Protein AF-A0AAQ3N2X2-F1 (afdb_monomer_lite)

pLDDT: mean 76.68, std 17.58, range [38.28, 98.5]

InterPro domains:
  IPR012878 Non-reducing end beta-L-arabinofuranosidase-like, GH127 catalytic domain [PF07944] (108-169)

Radius of gyration: 26.26 Å; chains: 1; bounding box: 62×70×50 Å

Sequence (169 aa):
MEGFLFLFAVLTLCGGYTTVSKECTNIPTQSHSFRYELLTSKNVTWREEVMSHYHLTPTDETAWADLLPRKFLTEQNQHDWGMMYKKIKNMGVSKSPEGFLKEVALEDVKLDKDSIHGRAQQTNLEYLLMLDVDRLIWSFRKTAGLSTPGTPYGGWEGPEVELRGHFVG

Organism: Vigna mungo (NCBI:txid3915)

Foldseek 3Di:
DVVVVVVVVCCVVVVPPPPPPPDPPPPVPPAQLSVLCLVPDPPPVVNVVVVVVCPDPDDVLRVQLVVPPPVQPDPVSSVVSSVVVVVVVCVVVPDDPPDPDDDDDPVVDDDDCPDPVVVVVVVVVVVVVPDDPLQLCQQVCVVVVHDRPDHHDDDCCHNSGPNRNVVPD

Structure (mmCIF, N/CA/C/O backbone):
data_AF-A0AAQ3N2X2-F1
#
_entry.id   AF-A0AAQ3N2X2-F1
#
loop_
_atom_site.group_PDB
_atom_site.id
_atom_site.type_symbol
_atom_site.label_atom_id
_atom_site.label_alt_id
_atom_site.label_comp_id
_atom_site.label_asym_id
_atom_site.label_entity_id
_atom_site.label_seq_id
_atom_site.pdbx_PDB_ins_code
_atom_site.Cartn_x
_atom_site.Cartn_y
_atom_site.Cartn_z
_atom_site.occupancy
_atom_site.B_iso_or_equiv
_atom_site.auth_seq_id
_atom_site.auth_comp_id
_atom_site.auth_asym_id
_atom_site.auth_atom_id
_atom_site.pdbx_PDB_model_num
ATOM 1 N N . MET A 1 1 ? -2.548 51.212 25.233 1.00 55.50 1 MET A N 1
ATOM 2 C CA . MET A 1 1 ? -1.277 51.067 24.485 1.00 55.50 1 MET A CA 1
ATOM 3 C C . MET A 1 1 ? -0.241 50.264 25.271 1.00 55.50 1 MET A C 1
ATOM 5 O O . MET A 1 1 ? 0.424 49.439 24.668 1.00 55.50 1 MET A O 1
ATOM 9 N N . GLU A 1 2 ? -0.188 50.403 26.598 1.00 52.59 2 GLU A N 1
ATOM 10 C CA . GLU A 1 2 ? 0.686 49.633 27.510 1.00 52.59 2 GLU A CA 1
ATOM 11 C C . GLU A 1 2 ? 0.555 48.094 27.393 1.00 52.59 2 GLU A C 1
ATOM 13 O O . GLU A 1 2 ? 1.550 47.383 27.297 1.00 52.59 2 GLU A O 1
ATOM 18 N N . GLY A 1 3 ? -0.673 47.557 27.327 1.00 55.78 3 GLY A N 1
ATOM 19 C CA . GLY A 1 3 ? -0.898 46.099 27.301 1.00 55.78 3 GLY A CA 1
ATOM 20 C C . GLY A 1 3 ? -0.492 45.396 25.998 1.00 55.78 3 GLY A C 1
ATOM 21 O O . GLY A 1 3 ? -0.142 44.220 26.014 1.00 55.78 3 GLY A O 1
ATOM 22 N N . PHE A 1 4 ? -0.489 46.118 24.872 1.00 56.47 4 PHE A N 1
ATOM 23 C CA . PHE A 1 4 ? -0.079 45.570 23.571 1.00 56.47 4 PHE A CA 1
ATOM 24 C C . PHE A 1 4 ? 1.444 45.428 23.473 1.00 56.47 4 PHE A C 1
ATOM 26 O O . PHE A 1 4 ? 1.937 44.457 22.903 1.00 56.47 4 PHE A O 1
ATOM 33 N N . LEU A 1 5 ? 2.182 46.363 24.082 1.00 57.75 5 LEU A N 1
ATOM 34 C CA . LEU A 1 5 ? 3.641 46.313 24.186 1.00 57.75 5 LEU A CA 1
ATOM 35 C C . LEU A 1 5 ? 4.101 45.154 25.076 1.00 57.75 5 LEU A C 1
ATOM 37 O O . LEU A 1 5 ? 5.051 44.461 24.724 1.00 57.75 5 LEU A O 1
ATOM 41 N N . PHE A 1 6 ? 3.387 44.882 26.172 1.00 59.59 6 PHE A N 1
ATOM 42 C CA . PHE A 1 6 ? 3.672 43.731 27.033 1.00 59.59 6 PHE A CA 1
ATOM 43 C C . PHE A 1 6 ? 3.439 42.392 26.326 1.00 59.59 6 PHE A C 1
ATOM 45 O O . PHE A 1 6 ? 4.263 41.488 26.444 1.00 59.59 6 PHE A O 1
ATOM 52 N N . LEU A 1 7 ? 2.361 42.268 25.545 1.00 59.00 7 LEU A N 1
ATOM 53 C CA . LEU A 1 7 ? 2.084 41.049 24.780 1.00 59.00 7 LEU A CA 1
ATOM 54 C C . LEU A 1 7 ? 3.158 40.798 23.706 1.00 59.00 7 LEU A C 1
ATOM 56 O O . LEU A 1 7 ? 3.623 39.671 23.543 1.00 59.00 7 LEU A O 1
ATOM 60 N N . PHE A 1 8 ? 3.599 41.860 23.022 1.00 59.78 8 PHE A N 1
ATOM 61 C CA . PHE A 1 8 ? 4.692 41.798 22.048 1.00 59.78 8 PHE A CA 1
ATOM 62 C C . PHE A 1 8 ? 6.031 41.435 22.699 1.00 59.78 8 PHE A C 1
ATOM 64 O O . PHE A 1 8 ? 6.771 40.621 22.146 1.00 59.78 8 PHE A O 1
ATOM 71 N N . ALA A 1 9 ? 6.325 41.984 23.882 1.00 61.09 9 ALA A N 1
ATOM 72 C CA . ALA A 1 9 ? 7.542 41.684 24.633 1.00 61.09 9 ALA A CA 1
ATOM 73 C C . ALA A 1 9 ? 7.568 40.227 25.122 1.00 61.09 9 ALA A C 1
ATOM 75 O O . ALA A 1 9 ? 8.594 39.566 25.013 1.00 61.09 9 ALA A O 1
ATOM 76 N N . VAL A 1 10 ? 6.437 39.683 25.584 1.00 62.03 10 VAL A N 1
ATOM 77 C CA . VAL A 1 10 ? 6.335 38.270 25.990 1.00 62.03 10 VAL A CA 1
ATOM 78 C C . VAL A 1 10 ? 6.463 37.335 24.785 1.00 62.03 10 VAL A C 1
ATOM 80 O O . VAL A 1 10 ? 7.173 36.339 24.868 1.00 62.03 10 VAL A O 1
ATOM 83 N N . LEU A 1 11 ? 5.856 37.663 23.640 1.00 58.22 11 LEU A N 1
ATOM 84 C CA . LEU A 1 11 ? 5.984 36.860 22.416 1.00 58.22 11 LEU A CA 1
ATOM 85 C C . LEU A 1 11 ? 7.409 36.865 21.847 1.00 58.22 11 LEU A C 1
ATOM 87 O O . LEU A 1 11 ? 7.864 35.847 21.336 1.00 58.22 11 LEU A O 1
ATOM 91 N N . THR A 1 12 ? 8.137 37.976 21.971 1.00 58.59 12 THR A N 1
ATOM 92 C CA . THR A 1 12 ? 9.540 38.073 21.531 1.00 58.59 12 THR A CA 1
ATOM 93 C C . THR A 1 12 ? 10.524 37.460 22.531 1.00 58.59 12 THR A C 1
ATOM 95 O O . THR A 1 12 ? 11.490 36.832 22.105 1.00 58.59 12 THR A O 1
ATOM 98 N N . LEU A 1 13 ? 10.265 37.549 23.842 1.00 56.19 13 LEU A N 1
ATOM 99 C CA . LEU A 1 13 ? 11.095 36.923 24.885 1.00 56.19 13 LEU A CA 1
ATOM 100 C C . LEU A 1 13 ? 10.849 35.411 25.027 1.00 56.19 13 LEU A C 1
ATOM 102 O O . LEU A 1 13 ? 11.789 34.673 25.309 1.00 56.19 13 LEU A O 1
ATOM 106 N N . CYS A 1 14 ? 9.627 34.923 24.788 1.00 52.25 14 CYS A N 1
ATOM 107 C CA . CYS A 1 14 ? 9.312 33.487 24.770 1.00 52.25 14 CYS A CA 1
ATOM 108 C C . CYS A 1 14 ? 9.457 32.844 23.378 1.00 52.25 14 CYS A C 1
ATOM 110 O O . CYS A 1 14 ? 9.570 31.625 23.289 1.00 52.25 14 CYS A O 1
ATOM 112 N N . GLY A 1 15 ? 9.493 33.629 22.296 1.00 45.78 15 GLY A N 1
ATOM 113 C CA . GLY A 1 15 ? 9.700 33.144 20.923 1.00 45.78 15 GLY A CA 1
ATOM 114 C C . GLY A 1 15 ? 11.153 32.783 20.585 1.00 45.78 15 GLY A C 1
ATOM 115 O O . GLY A 1 15 ? 11.426 32.307 19.488 1.00 45.78 15 GLY A O 1
ATOM 116 N N . GLY A 1 16 ? 12.087 32.996 21.519 1.00 43.69 16 GLY A N 1
ATOM 117 C CA . GLY A 1 16 ? 13.510 32.673 21.374 1.00 43.69 16 GLY A CA 1
ATOM 118 C C . GLY A 1 16 ? 13.859 31.192 21.544 1.00 43.69 16 GLY A C 1
ATOM 119 O O . GLY A 1 16 ? 15.020 30.819 21.370 1.00 43.69 16 GLY A O 1
ATOM 120 N N . TYR A 1 17 ? 12.883 30.328 21.842 1.00 46.72 17 TYR A N 1
ATOM 121 C CA . TYR A 1 17 ? 13.059 28.900 21.611 1.00 46.72 17 TYR A CA 1
ATOM 122 C C . TYR A 1 17 ? 12.986 28.675 20.108 1.00 46.72 17 TYR A C 1
ATOM 124 O O . TYR A 1 17 ? 11.928 28.406 19.544 1.00 46.72 17 TYR A O 1
ATOM 132 N N . THR A 1 18 ? 14.141 28.787 19.457 1.00 43.72 18 THR A N 1
ATOM 133 C CA . THR A 1 18 ? 14.378 28.064 18.217 1.00 43.72 18 THR A CA 1
ATOM 134 C C . THR A 1 18 ? 14.093 26.602 18.529 1.00 43.72 18 THR A C 1
ATOM 136 O O . THR A 1 18 ? 14.906 25.879 19.103 1.00 43.72 18 THR A O 1
ATOM 139 N N . THR A 1 19 ? 12.881 26.153 18.218 1.00 43.72 19 THR A N 1
ATOM 140 C CA . THR A 1 19 ? 12.648 24.739 18.007 1.00 43.72 19 THR A CA 1
ATOM 141 C C . THR A 1 19 ? 13.544 24.404 16.832 1.00 43.72 19 THR A C 1
ATOM 143 O O . THR A 1 19 ? 13.198 24.663 15.680 1.00 43.72 19 THR A O 1
ATOM 146 N N . VAL A 1 20 ? 14.742 23.900 17.124 1.00 44.97 20 VAL A N 1
ATOM 147 C CA . VAL A 1 20 ? 15.485 23.097 16.170 1.00 44.97 20 VAL A CA 1
ATOM 148 C C . VAL A 1 20 ? 14.580 21.899 15.949 1.00 44.97 20 VAL A C 1
ATOM 150 O O . VAL A 1 20 ? 14.638 20.901 16.668 1.00 44.97 20 VAL A O 1
ATOM 153 N N . SER A 1 21 ? 13.648 22.043 15.007 1.00 44.72 21 SER A N 1
ATOM 154 C CA . SER A 1 21 ? 13.069 20.906 14.323 1.00 44.72 21 SER A CA 1
ATOM 155 C C . SER A 1 21 ? 14.263 20.037 13.991 1.00 44.72 21 SER A C 1
ATOM 157 O O . SER A 1 21 ? 15.219 20.535 13.396 1.00 44.72 21 SER A O 1
ATOM 159 N N . LYS A 1 22 ? 14.275 18.793 14.475 1.00 38.28 22 LYS A N 1
ATOM 160 C CA . LYS A 1 22 ? 15.274 17.823 14.041 1.00 38.28 22 LYS A CA 1
ATOM 161 C C . LYS A 1 22 ? 15.220 17.837 12.525 1.00 38.28 22 LYS A C 1
ATOM 163 O O . LYS A 1 22 ? 14.248 17.370 11.935 1.00 38.28 22 LYS A O 1
ATOM 168 N N . GLU A 1 23 ? 16.210 18.475 11.926 1.00 40.62 23 GLU A N 1
ATOM 169 C CA . GLU A 1 23 ? 16.352 18.507 10.493 1.00 40.62 23 GLU A CA 1
ATOM 170 C C . GLU A 1 23 ? 16.535 17.049 10.104 1.00 40.62 23 GLU A C 1
ATOM 172 O O . GLU A 1 23 ? 17.427 16.371 10.629 1.00 40.62 23 GLU A O 1
ATOM 177 N N . CYS A 1 24 ? 15.602 16.531 9.301 1.00 50.62 24 CYS A N 1
ATOM 178 C CA . CYS A 1 24 ? 15.736 15.202 8.729 1.00 50.62 24 CYS A CA 1
ATOM 179 C C . CYS A 1 24 ? 17.106 15.201 8.061 1.00 50.62 24 CYS A C 1
ATOM 181 O O . CYS A 1 24 ? 17.349 15.978 7.140 1.00 50.62 24 CYS A O 1
ATOM 183 N N . THR A 1 25 ? 18.049 14.478 8.656 1.00 42.53 25 THR A N 1
ATOM 184 C CA . THR A 1 25 ? 19.463 14.677 8.373 1.00 42.53 25 THR A CA 1
ATOM 185 C C . THR A 1 25 ? 19.686 14.276 6.923 1.00 42.53 25 THR A C 1
ATOM 187 O O . THR A 1 25 ? 19.565 13.101 6.585 1.00 42.53 25 THR A O 1
ATOM 190 N N . ASN A 1 26 ? 19.958 15.262 6.063 1.00 48.38 26 ASN A N 1
ATOM 191 C CA . ASN A 1 26 ? 20.218 15.093 4.635 1.00 48.38 26 ASN A CA 1
ATOM 192 C C . ASN A 1 26 ? 21.583 14.422 4.417 1.00 48.38 26 ASN A C 1
ATOM 194 O O . ASN A 1 26 ? 22.503 15.003 3.847 1.00 48.38 26 ASN A O 1
ATOM 198 N N . ILE A 1 27 ? 21.726 13.183 4.883 1.00 56.25 27 ILE A N 1
ATOM 199 C CA . ILE A 1 27 ? 22.728 12.276 4.337 1.00 56.25 27 ILE A CA 1
ATOM 200 C C . ILE A 1 27 ? 22.252 11.972 2.904 1.00 56.25 27 ILE A C 1
ATOM 202 O O . ILE A 1 27 ? 21.080 11.615 2.740 1.00 56.25 27 ILE A O 1
ATOM 206 N N . PRO A 1 28 ? 23.101 12.104 1.865 1.00 48.75 28 PRO A N 1
ATOM 207 C CA . PRO A 1 28 ? 22.701 11.990 0.455 1.00 48.75 28 PRO A CA 1
ATOM 208 C C . PRO A 1 28 ? 21.915 10.715 0.088 1.00 48.75 28 PRO A C 1
ATOM 210 O O . PRO A 1 28 ? 21.234 10.677 -0.927 1.00 48.75 28 PRO A O 1
ATOM 213 N N . THR A 1 29 ? 21.956 9.671 0.917 1.00 50.97 29 THR A N 1
ATOM 214 C CA . THR A 1 29 ? 21.247 8.390 0.758 1.00 50.97 29 THR A CA 1
ATOM 215 C C . THR A 1 29 ? 19.869 8.287 1.417 1.00 50.97 29 THR A C 1
ATOM 217 O O . THR A 1 29 ? 19.356 7.174 1.517 1.00 50.97 29 THR A O 1
ATOM 220 N N . GLN A 1 30 ? 19.233 9.376 1.861 1.00 58.81 30 GLN A N 1
ATOM 221 C CA . GLN A 1 30 ? 17.870 9.287 2.428 1.00 58.81 30 GLN A CA 1
ATOM 222 C C . GLN A 1 30 ? 16.740 9.657 1.461 1.00 58.81 30 GLN A C 1
ATOM 224 O O . GLN A 1 30 ? 15.589 9.305 1.709 1.00 58.81 30 GLN A O 1
ATOM 229 N N . SER A 1 31 ? 17.033 10.315 0.337 1.00 70.56 31 SER A N 1
ATOM 230 C CA . SER A 1 31 ? 16.011 10.544 -0.688 1.00 70.56 31 SER A CA 1
ATOM 231 C C . SER A 1 31 ? 15.900 9.322 -1.596 1.00 70.56 31 SER A C 1
ATOM 233 O O . SER A 1 31 ? 16.825 9.016 -2.351 1.00 70.56 31 SER A O 1
ATOM 235 N N . HIS A 1 32 ? 14.750 8.647 -1.557 1.00 70.12 32 HIS A N 1
ATOM 236 C CA . HIS A 1 32 ? 14.425 7.548 -2.473 1.00 70.12 32 HIS A CA 1
ATOM 237 C C . HIS A 1 32 ? 14.534 7.960 -3.945 1.00 70.12 32 HIS A C 1
ATOM 239 O O . HIS A 1 32 ? 14.909 7.143 -4.783 1.00 70.12 32 HIS A O 1
ATOM 245 N N . SER A 1 33 ? 14.270 9.232 -4.258 1.00 75.31 33 SER A N 1
ATOM 246 C CA . SER A 1 33 ? 14.415 9.770 -5.612 1.00 75.31 33 SER A CA 1
ATOM 247 C C . SER A 1 33 ? 15.883 9.867 -6.034 1.00 75.31 33 SER A C 1
ATOM 249 O O . SER A 1 33 ? 16.239 9.414 -7.116 1.00 75.31 33 SER A O 1
ATOM 251 N N . PHE A 1 34 ? 16.756 10.389 -5.164 1.00 80.94 34 PHE A N 1
ATOM 252 C CA . PHE A 1 34 ? 18.194 10.483 -5.451 1.00 80.94 34 PHE A CA 1
ATOM 253 C C . PHE A 1 34 ? 18.841 9.097 -5.563 1.00 80.94 34 PHE A C 1
ATOM 255 O O . PHE A 1 34 ? 19.643 8.848 -6.458 1.00 80.94 34 PHE A O 1
ATOM 262 N N . ARG A 1 35 ? 18.458 8.159 -4.685 1.00 76.75 35 ARG A N 1
ATOM 263 C CA . ARG A 1 35 ? 18.919 6.764 -4.757 1.00 76.75 35 ARG A CA 1
ATOM 264 C C . ARG A 1 35 ? 18.488 6.098 -6.053 1.00 76.75 35 ARG A C 1
ATOM 266 O O . ARG A 1 35 ? 19.299 5.431 -6.687 1.00 76.75 35 ARG A O 1
ATOM 273 N N . TYR A 1 36 ? 17.234 6.283 -6.456 1.00 82.31 36 TYR A N 1
ATOM 274 C CA . TYR A 1 36 ? 16.751 5.751 -7.721 1.00 82.31 36 TYR A CA 1
ATOM 275 C C . TYR A 1 36 ? 17.542 6.321 -8.910 1.00 82.31 36 TYR A C 1
ATOM 277 O O . TYR A 1 36 ? 17.989 5.554 -9.764 1.00 82.31 36 TYR A O 1
ATOM 285 N N . GLU A 1 37 ? 17.785 7.635 -8.945 1.00 84.94 37 GLU A N 1
ATOM 286 C CA . GLU A 1 37 ? 18.606 8.280 -9.980 1.00 84.94 37 GLU A CA 1
ATOM 287 C C . GLU A 1 37 ? 20.032 7.715 -10.000 1.00 84.94 37 GLU A C 1
ATOM 289 O O . GLU A 1 37 ? 20.553 7.354 -11.054 1.00 84.94 37 GLU A O 1
ATOM 294 N N . LEU A 1 38 ? 20.638 7.535 -8.826 1.00 85.06 38 LEU A N 1
ATOM 295 C CA . LEU A 1 38 ? 21.963 6.941 -8.687 1.00 85.06 38 LEU A CA 1
ATOM 296 C C . LEU A 1 38 ? 22.031 5.496 -9.204 1.00 85.06 38 LEU A C 1
ATOM 298 O O . LEU A 1 38 ? 22.985 5.127 -9.893 1.00 85.06 38 LEU A O 1
ATOM 302 N N . LEU A 1 39 ? 21.021 4.682 -8.890 1.00 80.69 39 LEU A N 1
ATOM 303 C CA . LEU A 1 39 ? 20.951 3.277 -9.299 1.00 80.69 39 LEU A CA 1
ATOM 304 C C . LEU A 1 39 ? 20.660 3.108 -10.796 1.00 80.69 39 LEU A C 1
ATOM 306 O O . LEU A 1 39 ? 21.128 2.144 -11.402 1.00 80.69 39 LEU A O 1
ATOM 310 N N . THR A 1 40 ? 19.896 4.026 -11.392 1.00 83.81 40 THR A N 1
ATOM 311 C CA . THR A 1 40 ? 19.466 3.947 -12.800 1.00 83.81 40 THR A CA 1
ATOM 312 C C . THR A 1 40 ? 20.331 4.757 -13.765 1.00 83.81 40 THR A C 1
ATOM 314 O O . THR A 1 40 ? 20.232 4.572 -14.98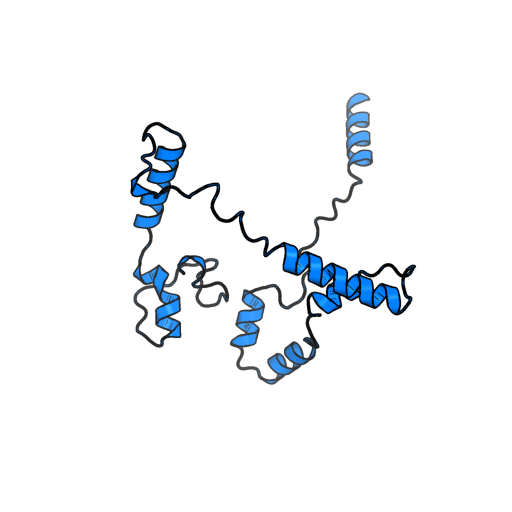3 1.00 83.81 40 THR A O 1
ATOM 317 N N . SER A 1 41 ? 21.215 5.619 -13.253 1.00 86.56 41 SER A N 1
ATOM 318 C CA . SER A 1 41 ? 22.108 6.440 -14.067 1.00 86.56 41 SER A CA 1
ATOM 319 C C . SER A 1 41 ? 23.049 5.602 -14.933 1.00 86.56 41 SER A C 1
ATOM 321 O O . SER A 1 41 ? 23.671 4.632 -14.494 1.00 86.56 41 SER A O 1
ATOM 323 N N . LYS A 1 42 ? 23.201 6.034 -16.189 1.00 90.38 42 LYS A N 1
ATOM 324 C CA . LYS A 1 42 ? 24.178 5.486 -17.143 1.00 90.38 42 LYS A CA 1
ATOM 325 C C . LYS A 1 42 ? 25.556 6.148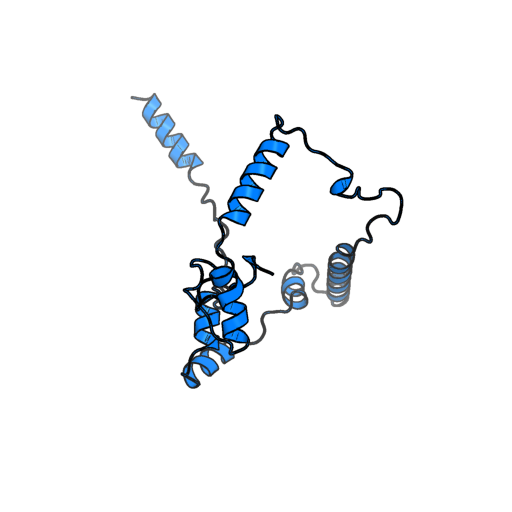 -17.022 1.00 90.38 42 LYS A C 1
ATOM 327 O O . LYS A 1 42 ? 26.496 5.707 -17.677 1.00 90.38 42 LYS A O 1
ATOM 332 N N . ASN A 1 43 ? 25.682 7.212 -16.224 1.00 92.19 43 ASN A N 1
ATOM 333 C CA . ASN A 1 43 ? 26.938 7.928 -16.024 1.00 92.19 43 ASN A CA 1
ATOM 334 C C . ASN A 1 43 ? 27.789 7.202 -14.972 1.00 92.19 43 ASN A C 1
ATOM 336 O O . ASN A 1 43 ? 27.626 7.405 -13.769 1.00 92.19 43 ASN A O 1
ATOM 340 N N . VAL A 1 44 ? 28.679 6.328 -15.449 1.00 86.00 44 VAL A N 1
ATOM 341 C CA . VAL A 1 44 ? 29.513 5.463 -14.602 1.00 86.00 44 VAL A CA 1
ATOM 342 C C . VAL A 1 44 ? 30.441 6.279 -13.704 1.00 86.00 44 VAL A C 1
ATOM 344 O O . VAL A 1 44 ? 30.533 5.973 -12.522 1.00 86.00 44 VAL A O 1
ATOM 347 N N . THR A 1 45 ? 31.051 7.346 -14.226 1.00 89.38 45 THR A N 1
ATOM 348 C CA . THR A 1 45 ? 31.979 8.198 -13.470 1.00 89.38 45 THR A CA 1
ATOM 349 C C . THR A 1 45 ? 31.282 8.898 -12.313 1.00 89.38 45 THR A C 1
ATOM 351 O O . THR A 1 45 ? 31.752 8.822 -11.185 1.00 89.38 45 THR A O 1
ATOM 354 N N . TRP A 1 46 ? 30.123 9.511 -12.568 1.00 85.25 46 TRP A N 1
ATOM 355 C CA . TRP A 1 46 ? 29.327 10.138 -11.512 1.00 85.25 46 TRP A CA 1
ATOM 356 C C . TRP A 1 46 ? 28.868 9.114 -10.469 1.00 85.25 46 TRP A C 1
ATOM 358 O O . TRP A 1 46 ? 28.947 9.367 -9.271 1.00 85.25 46 TRP A O 1
ATOM 368 N N . ARG A 1 47 ? 28.441 7.922 -10.907 1.00 83.31 47 ARG A N 1
ATOM 369 C CA . ARG A 1 47 ? 28.059 6.848 -9.986 1.00 83.31 47 ARG A CA 1
ATOM 370 C C . ARG A 1 47 ? 29.236 6.411 -9.116 1.00 83.31 47 ARG A C 1
ATOM 372 O O . ARG A 1 47 ? 29.050 6.238 -7.923 1.00 83.31 47 ARG A O 1
ATOM 379 N N . GLU A 1 48 ? 30.422 6.221 -9.686 1.00 81.75 48 GLU A N 1
ATOM 380 C CA . GLU A 1 48 ? 31.633 5.832 -8.951 1.00 81.75 48 GLU A CA 1
ATOM 381 C C . GLU A 1 48 ? 32.103 6.924 -7.990 1.00 81.75 48 GLU A C 1
ATOM 383 O O . GLU A 1 48 ? 32.453 6.615 -6.856 1.00 81.75 48 GLU A O 1
ATOM 388 N N . GLU A 1 49 ? 32.045 8.189 -8.400 1.00 84.12 49 GLU A N 1
ATOM 389 C CA . GLU A 1 49 ? 32.358 9.349 -7.564 1.00 84.12 49 GLU A CA 1
ATOM 390 C C . GLU A 1 49 ? 31.411 9.428 -6.360 1.00 84.12 49 GLU A C 1
ATOM 392 O O . GLU A 1 49 ? 31.854 9.389 -5.212 1.00 84.12 49 GLU A O 1
ATOM 397 N N . VAL A 1 50 ? 30.098 9.422 -6.604 1.00 78.31 50 VAL A N 1
ATOM 398 C CA . VAL A 1 50 ? 29.083 9.420 -5.542 1.00 78.31 50 VAL A CA 1
ATOM 399 C C . VAL A 1 50 ? 29.225 8.173 -4.662 1.00 78.31 50 VAL A C 1
ATOM 401 O O . VAL A 1 50 ? 29.135 8.278 -3.440 1.00 78.31 50 VAL A O 1
ATOM 404 N N . MET A 1 51 ? 29.529 7.008 -5.252 1.00 74.06 51 MET A N 1
ATOM 405 C CA . MET A 1 51 ? 29.738 5.770 -4.500 1.00 74.06 51 MET A CA 1
ATOM 406 C C . MET A 1 51 ? 31.019 5.763 -3.665 1.00 74.06 51 MET A C 1
ATOM 408 O O . MET A 1 51 ? 31.033 5.180 -2.583 1.00 74.06 51 MET A O 1
ATOM 412 N N . SER A 1 52 ? 32.071 6.448 -4.114 1.00 71.81 52 SER A N 1
ATOM 413 C CA . SER A 1 52 ? 33.313 6.600 -3.353 1.00 71.81 52 SER A CA 1
ATOM 414 C C . SER A 1 52 ? 33.104 7.406 -2.071 1.00 71.81 52 SER A C 1
ATOM 416 O O . SER A 1 52 ? 33.745 7.136 -1.064 1.00 71.81 52 SER A O 1
ATOM 418 N N . HIS A 1 53 ? 32.130 8.317 -2.039 1.00 64.94 53 HIS A N 1
ATOM 419 C CA . HIS A 1 53 ? 31.749 9.009 -0.809 1.00 64.94 53 HIS A CA 1
ATOM 420 C C . HIS A 1 53 ? 30.965 8.120 0.176 1.00 64.94 53 HIS A C 1
ATOM 422 O O . HIS A 1 53 ? 30.894 8.456 1.358 1.00 64.94 53 HIS A O 1
ATOM 428 N N . TYR A 1 54 ? 30.436 6.962 -0.251 1.00 60.75 54 TYR A N 1
ATOM 429 C CA . TYR A 1 54 ? 29.825 5.956 0.634 1.00 60.75 54 TYR A CA 1
ATOM 430 C C . TYR A 1 54 ? 30.858 4.994 1.215 1.00 60.75 54 TYR A C 1
ATOM 432 O O . TYR A 1 54 ? 30.697 3.770 1.185 1.00 60.75 54 TYR A O 1
ATOM 440 N N . HIS A 1 55 ? 31.922 5.532 1.796 1.00 50.84 55 HIS A N 1
ATOM 441 C CA . HIS A 1 55 ? 32.764 4.739 2.675 1.00 50.84 55 HIS A CA 1
ATOM 442 C C . HIS A 1 55 ? 31.995 4.462 3.966 1.00 50.84 55 HIS A C 1
ATOM 444 O O . HIS A 1 55 ? 32.091 5.216 4.924 1.00 50.84 55 HIS A O 1
ATOM 450 N N . LEU A 1 56 ? 31.227 3.366 3.931 1.00 46.78 56 LEU A N 1
ATOM 451 C CA . LEU A 1 56 ? 30.517 2.741 5.040 1.00 46.78 56 LEU A CA 1
ATOM 452 C C . LEU A 1 56 ? 29.555 3.718 5.728 1.00 46.78 56 LEU A C 1
ATOM 454 O O . LEU A 1 56 ? 29.951 4.496 6.590 1.00 46.78 56 LEU A O 1
ATOM 458 N N . THR A 1 57 ? 28.248 3.612 5.449 1.00 46.12 57 THR A N 1
ATOM 459 C CA . THR A 1 57 ? 27.293 3.906 6.529 1.00 46.12 57 THR A CA 1
ATOM 460 C C . THR A 1 57 ? 27.806 3.145 7.740 1.00 46.12 57 THR A C 1
ATOM 462 O O . THR A 1 57 ? 27.966 1.922 7.617 1.00 46.12 57 THR A O 1
ATOM 465 N N . PRO A 1 58 ? 28.118 3.825 8.856 1.00 49.06 58 PRO A N 1
ATOM 466 C CA . PRO A 1 58 ? 28.428 3.126 10.078 1.00 49.06 58 PRO A CA 1
ATOM 467 C C . PRO A 1 58 ? 27.311 2.094 10.256 1.00 49.06 58 PRO A C 1
ATOM 469 O O . PRO A 1 58 ? 26.132 2.451 10.189 1.00 49.06 58 PRO A O 1
ATOM 472 N N . THR A 1 59 ? 27.642 0.806 10.396 1.00 57.34 59 THR A N 1
ATOM 473 C CA . THR A 1 59 ? 26.645 -0.137 10.907 1.00 57.34 59 THR A CA 1
ATOM 474 C C . THR A 1 59 ? 26.076 0.469 12.183 1.00 57.34 59 THR A C 1
ATOM 476 O O . THR A 1 59 ? 26.797 1.189 12.884 1.00 57.34 59 THR A O 1
ATOM 479 N N . ASP A 1 60 ? 24.814 0.190 12.515 1.00 59.94 60 ASP A N 1
ATOM 480 C CA . ASP A 1 60 ? 24.243 0.686 13.773 1.00 59.94 60 ASP A CA 1
ATOM 481 C C . ASP A 1 60 ? 25.209 0.433 14.948 1.00 59.94 60 ASP A C 1
ATOM 483 O O . ASP A 1 60 ? 25.362 1.277 15.815 1.00 59.94 60 ASP A O 1
ATOM 487 N N . GLU A 1 61 ? 25.966 -0.670 14.920 1.00 60.72 61 GLU A N 1
ATOM 488 C CA . GLU A 1 61 ? 27.048 -0.959 15.871 1.00 60.72 61 GLU A CA 1
ATOM 489 C C . GLU A 1 61 ? 28.118 0.143 15.975 1.00 60.72 61 GLU A C 1
ATOM 491 O O . GLU A 1 61 ? 28.444 0.566 17.080 1.00 60.72 61 GLU A O 1
ATOM 496 N N . THR A 1 62 ? 28.646 0.635 14.854 1.00 66.56 62 THR A N 1
ATOM 497 C CA . THR A 1 62 ? 29.623 1.738 14.830 1.00 66.56 62 THR A CA 1
ATOM 498 C C . THR A 1 62 ? 29.005 3.094 15.184 1.00 66.56 62 THR A C 1
ATOM 500 O O . THR A 1 62 ? 29.594 3.829 15.969 1.00 66.56 62 THR A O 1
ATOM 503 N N . ALA A 1 63 ? 27.782 3.392 14.724 1.00 68.00 63 ALA A N 1
ATOM 504 C CA . ALA A 1 63 ? 27.080 4.622 15.111 1.00 68.00 63 ALA A CA 1
ATOM 505 C C . ALA A 1 63 ? 26.779 4.663 16.620 1.00 68.00 63 ALA A C 1
ATOM 507 O O . ALA A 1 63 ? 26.887 5.708 17.257 1.00 68.00 63 ALA A O 1
ATOM 508 N N . TRP A 1 64 ? 26.430 3.517 17.211 1.00 67.69 64 TRP A N 1
ATOM 509 C CA . TRP A 1 64 ? 26.234 3.383 18.652 1.00 67.69 64 TRP A CA 1
ATOM 510 C C . TRP A 1 64 ? 27.549 3.440 19.428 1.00 67.69 64 TRP A C 1
ATOM 512 O O . TRP A 1 64 ? 27.565 4.002 20.522 1.00 67.69 64 TRP A O 1
ATOM 522 N N . ALA A 1 65 ? 28.648 2.897 18.897 1.00 70.06 65 ALA A N 1
ATOM 523 C CA . ALA A 1 65 ? 29.964 2.977 19.533 1.00 70.06 65 ALA A CA 1
ATOM 524 C C . ALA A 1 65 ? 30.442 4.432 19.702 1.00 70.06 65 ALA A C 1
ATOM 526 O O . ALA A 1 65 ? 30.980 4.777 20.754 1.00 70.06 65 ALA A O 1
ATOM 527 N N . ASP A 1 66 ? 30.154 5.302 18.732 1.00 71.62 66 ASP A N 1
ATOM 528 C CA . ASP A 1 66 ? 30.515 6.727 18.774 1.00 71.62 66 ASP A CA 1
ATOM 529 C C . ASP A 1 66 ? 29.736 7.533 19.832 1.00 71.62 66 ASP A C 1
ATOM 531 O O . ASP A 1 66 ? 30.170 8.610 20.250 1.00 71.62 66 ASP A O 1
ATOM 535 N N . LEU A 1 67 ? 28.605 7.007 20.318 1.00 74.25 67 LEU A N 1
ATOM 536 C CA . LEU A 1 67 ? 27.829 7.610 21.407 1.00 74.25 67 LEU A CA 1
ATOM 537 C C . LEU A 1 67 ? 28.427 7.337 22.796 1.00 74.25 67 LEU A C 1
ATOM 539 O O . LEU A 1 67 ? 27.899 7.846 23.789 1.00 74.25 67 LEU A O 1
ATOM 543 N N . LEU A 1 68 ? 29.517 6.562 22.890 1.00 73.44 68 LEU A N 1
ATOM 544 C CA . LEU A 1 68 ? 30.195 6.294 24.154 1.00 73.44 68 LEU A CA 1
ATOM 545 C C . LEU A 1 68 ? 30.707 7.614 24.766 1.00 73.44 68 LEU A C 1
ATOM 547 O O . LEU A 1 68 ? 31.564 8.290 24.184 1.00 73.44 68 LEU A O 1
ATOM 551 N N . PRO A 1 69 ? 30.241 8.009 25.964 1.00 71.94 69 PRO A N 1
ATOM 552 C CA . PRO A 1 69 ? 30.695 9.246 26.579 1.00 71.94 69 PRO A CA 1
ATOM 553 C C . PRO A 1 69 ? 32.208 9.208 26.822 1.00 71.94 69 PRO A C 1
ATOM 555 O O . PRO A 1 69 ? 32.720 8.274 27.438 1.00 71.94 69 PRO A O 1
ATOM 558 N N . ARG A 1 70 ? 32.930 10.268 26.426 1.00 64.19 70 ARG A N 1
ATOM 559 C CA . ARG A 1 70 ? 34.406 10.368 26.536 1.00 64.19 70 ARG A CA 1
ATOM 560 C C . ARG A 1 70 ? 34.982 10.080 27.931 1.00 64.19 70 ARG A C 1
ATOM 562 O O . ARG A 1 70 ? 36.159 9.769 28.055 1.00 64.19 70 ARG A O 1
ATOM 569 N N . LYS A 1 71 ? 34.169 10.166 28.986 1.00 63.25 71 LYS A N 1
ATOM 570 C CA . LYS A 1 71 ? 34.563 9.831 30.364 1.00 63.25 71 LYS A CA 1
ATOM 571 C C . LYS A 1 71 ? 34.712 8.323 30.624 1.00 63.25 71 LYS A C 1
ATOM 573 O O . LYS A 1 71 ? 35.213 7.956 31.678 1.00 63.25 71 LYS A O 1
ATOM 578 N N . PHE A 1 72 ? 34.299 7.472 29.685 1.00 60.38 72 PHE A N 1
ATOM 579 C CA . PHE A 1 72 ? 34.291 6.015 29.811 1.00 60.38 72 PHE A CA 1
ATOM 580 C C . PHE A 1 72 ? 35.242 5.314 28.820 1.00 60.38 72 PHE A C 1
ATOM 582 O O . PHE A 1 72 ? 35.076 4.133 28.581 1.00 60.38 72 PHE A O 1
ATOM 589 N N . LEU A 1 73 ? 36.263 5.979 28.266 1.00 60.41 73 LEU A N 1
ATOM 590 C CA . LEU A 1 73 ? 37.117 5.459 27.172 1.00 60.41 73 LEU A CA 1
ATOM 591 C C . LEU A 1 73 ? 38.082 4.297 27.514 1.00 60.41 73 LEU A C 1
ATOM 593 O O . LEU A 1 73 ? 38.979 4.001 26.729 1.00 60.41 73 LEU A O 1
ATOM 597 N N . THR A 1 74 ? 37.937 3.628 28.655 1.00 73.50 74 THR A N 1
ATOM 598 C CA . THR A 1 74 ? 38.709 2.410 28.953 1.00 73.50 74 THR A CA 1
ATOM 599 C C . THR A 1 74 ? 38.251 1.263 28.043 1.00 73.50 74 THR A C 1
ATOM 601 O O . THR A 1 74 ? 37.051 1.119 27.812 1.00 73.50 74 THR A O 1
ATOM 604 N N . GLU A 1 75 ? 39.167 0.405 27.577 1.00 63.28 75 GLU A N 1
ATOM 605 C CA . GLU A 1 75 ? 38.839 -0.731 26.686 1.00 63.28 75 GLU A CA 1
ATOM 606 C C . GLU A 1 75 ? 37.710 -1.623 27.235 1.00 63.28 75 GLU A C 1
ATOM 608 O O . GLU A 1 75 ? 36.830 -2.062 26.496 1.00 63.28 75 GLU A O 1
ATOM 613 N N . GLN A 1 76 ? 37.671 -1.822 28.554 1.00 66.88 76 GLN A N 1
ATOM 614 C CA . GLN A 1 76 ? 36.635 -2.615 29.216 1.00 66.88 76 GLN A CA 1
ATOM 615 C C . GLN A 1 76 ? 35.229 -2.010 29.071 1.00 66.88 76 GLN A C 1
ATOM 617 O O . GLN A 1 76 ? 34.271 -2.717 28.770 1.00 66.88 76 GLN A O 1
ATOM 622 N N . ASN A 1 77 ? 35.113 -0.687 29.179 1.00 68.38 77 ASN A N 1
ATOM 623 C CA . ASN A 1 77 ? 33.838 0.013 29.038 1.00 68.38 77 ASN A CA 1
ATOM 624 C C . ASN A 1 77 ? 33.345 0.027 27.582 1.00 68.38 77 ASN A C 1
ATOM 626 O O . ASN A 1 77 ? 32.138 0.047 27.347 1.00 68.38 77 ASN A O 1
ATOM 630 N N . GLN A 1 78 ? 34.256 0.012 26.599 1.00 66.81 78 GLN A N 1
ATOM 631 C CA . GLN A 1 78 ? 33.891 -0.119 25.184 1.00 66.81 78 GLN A CA 1
ATOM 632 C C . GLN A 1 78 ? 33.267 -1.492 24.901 1.00 66.81 78 GLN A C 1
ATOM 634 O O . GLN A 1 78 ? 32.257 -1.581 24.198 1.00 66.81 78 GLN A O 1
ATOM 639 N N . HIS A 1 79 ? 33.826 -2.556 25.489 1.00 71.25 79 HIS A N 1
ATOM 640 C CA . HIS A 1 79 ? 33.260 -3.900 25.390 1.00 71.25 79 HIS A CA 1
ATOM 641 C C . HIS A 1 79 ? 31.881 -3.986 26.061 1.00 71.25 79 HIS A C 1
ATOM 643 O O . HIS A 1 79 ? 30.924 -4.459 25.442 1.00 71.25 79 HIS A O 1
ATOM 649 N N . ASP A 1 80 ? 31.749 -3.451 27.278 1.00 76.81 80 ASP A N 1
ATOM 650 C CA . ASP A 1 80 ? 30.486 -3.431 28.025 1.00 76.81 80 ASP A CA 1
ATOM 651 C C . ASP A 1 80 ? 29.386 -2.653 27.283 1.00 76.81 80 ASP A C 1
ATOM 653 O O . ASP A 1 80 ? 28.232 -3.090 27.234 1.00 76.81 80 ASP A O 1
ATOM 657 N N . TRP A 1 81 ? 29.740 -1.544 26.627 1.00 75.06 81 TRP A N 1
ATOM 658 C CA . TRP A 1 81 ? 28.827 -0.755 25.797 1.00 75.06 81 TRP A CA 1
ATOM 659 C C . TRP A 1 81 ? 28.328 -1.524 24.567 1.00 75.06 81 TRP A C 1
ATOM 661 O O . TRP A 1 81 ? 27.123 -1.559 24.298 1.00 75.06 81 TRP A O 1
ATOM 671 N N . GLY A 1 82 ? 29.230 -2.209 23.856 1.00 78.19 82 GLY A N 1
ATOM 672 C CA . GLY A 1 82 ? 28.868 -3.064 22.721 1.00 78.1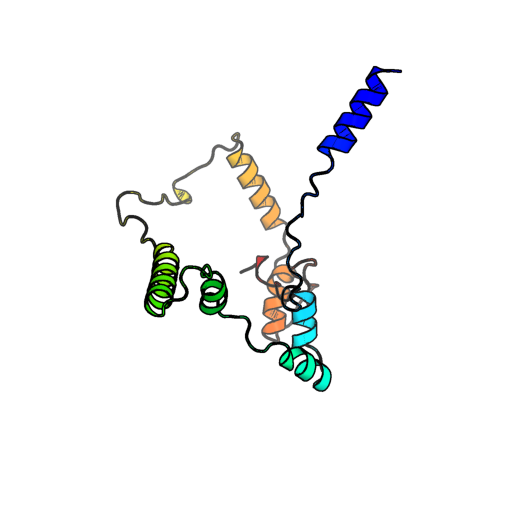9 82 GLY A CA 1
ATOM 673 C C . GLY A 1 82 ? 27.970 -4.239 23.128 1.00 78.19 82 GLY A C 1
ATOM 674 O O . GLY A 1 82 ? 27.007 -4.568 22.430 1.00 78.19 82 GLY A O 1
ATOM 675 N N . MET A 1 83 ? 28.229 -4.843 24.291 1.00 77.31 83 MET A N 1
ATOM 676 C CA . MET A 1 83 ? 27.396 -5.914 24.846 1.00 77.31 83 MET A CA 1
ATOM 677 C C . MET A 1 83 ? 26.022 -5.405 25.294 1.00 77.31 83 MET A C 1
ATOM 679 O O . MET A 1 83 ? 25.016 -6.087 25.079 1.00 77.31 83 MET A O 1
ATOM 683 N N . MET A 1 84 ? 25.948 -4.191 25.846 1.00 76.12 84 MET A N 1
ATOM 684 C CA . MET A 1 84 ? 24.685 -3.544 26.195 1.00 76.12 84 MET A CA 1
ATOM 685 C C . MET A 1 84 ? 23.834 -3.264 24.951 1.00 76.12 84 MET A C 1
ATOM 687 O O . MET A 1 84 ? 22.654 -3.613 24.939 1.00 76.12 84 MET A O 1
ATOM 691 N N . TYR A 1 85 ? 24.427 -2.714 23.887 1.00 74.81 85 TYR A N 1
ATOM 692 C CA . TYR A 1 85 ? 23.735 -2.491 22.616 1.00 74.81 85 TYR A CA 1
ATOM 693 C C . TYR A 1 85 ? 23.183 -3.799 22.029 1.00 74.81 85 TYR A C 1
ATOM 695 O O . TYR A 1 85 ? 21.994 -3.880 21.719 1.00 74.81 85 TYR A O 1
ATOM 703 N N . LYS A 1 86 ? 23.998 -4.864 21.965 1.00 76.62 86 LYS A N 1
ATOM 704 C CA . LYS A 1 86 ? 23.542 -6.193 21.513 1.00 76.62 86 LYS A CA 1
ATOM 705 C C . LYS A 1 86 ? 22.396 -6.726 22.367 1.00 76.62 86 LYS A C 1
ATOM 707 O O . LYS A 1 86 ? 21.435 -7.274 21.833 1.00 76.62 86 LYS A O 1
ATOM 712 N N . LYS A 1 87 ? 22.457 -6.533 23.687 1.00 79.81 87 LYS A N 1
ATOM 713 C CA . LYS A 1 87 ? 21.386 -6.928 24.607 1.00 79.81 87 LYS A CA 1
ATOM 714 C C . LYS A 1 87 ? 20.094 -6.151 24.343 1.00 79.81 87 LYS A C 1
ATOM 716 O O . LYS A 1 87 ? 19.035 -6.763 24.333 1.00 79.81 87 LYS A O 1
ATOM 721 N N . ILE A 1 88 ? 20.168 -4.840 24.110 1.00 74.06 88 ILE A N 1
ATOM 722 C CA . ILE A 1 88 ? 19.010 -3.985 23.792 1.00 74.06 88 ILE A CA 1
ATOM 723 C C . ILE A 1 88 ? 18.405 -4.375 22.438 1.00 74.06 88 ILE A C 1
ATOM 725 O O . ILE A 1 88 ? 17.199 -4.597 22.352 1.00 74.06 88 ILE A O 1
ATOM 729 N N . LYS A 1 89 ? 19.238 -4.546 21.405 1.00 70.88 89 LYS A N 1
ATOM 730 C CA . LYS A 1 89 ? 18.807 -4.987 20.070 1.00 70.88 89 LYS A CA 1
ATOM 731 C C . LYS A 1 89 ? 18.107 -6.347 20.121 1.00 70.88 89 LYS A C 1
ATOM 733 O O . LYS A 1 89 ? 17.068 -6.534 19.497 1.00 70.88 89 LYS A O 1
ATOM 738 N N . ASN A 1 90 ? 18.639 -7.272 20.916 1.00 66.69 90 ASN A N 1
ATOM 739 C CA . ASN A 1 90 ? 18.072 -8.609 21.068 1.00 66.69 90 ASN A CA 1
ATOM 740 C C . ASN A 1 90 ? 16.891 -8.654 22.057 1.00 66.69 90 ASN A C 1
ATOM 742 O O . ASN A 1 90 ? 16.107 -9.595 22.008 1.00 66.69 90 ASN A O 1
ATOM 746 N N . MET A 1 91 ? 16.720 -7.645 22.921 1.00 62.34 91 MET A N 1
ATOM 747 C CA . MET A 1 91 ? 15.555 -7.509 23.811 1.00 62.34 91 MET A CA 1
ATOM 748 C C . MET A 1 91 ? 14.273 -7.131 23.059 1.00 62.34 91 MET A C 1
ATOM 750 O O . MET A 1 91 ? 13.192 -7.470 23.528 1.00 62.34 91 MET A O 1
ATOM 754 N N . GLY A 1 92 ? 14.380 -6.470 21.899 1.00 53.81 92 GLY A N 1
ATOM 755 C CA . GLY A 1 92 ? 13.246 -6.210 21.000 1.00 53.81 92 GLY A CA 1
ATOM 756 C C . GLY A 1 92 ? 12.699 -7.472 20.320 1.00 53.81 92 GLY A C 1
ATOM 757 O O . GLY A 1 92 ? 11.579 -7.463 19.822 1.00 53.81 92 GLY A O 1
ATOM 758 N N . VAL A 1 93 ? 13.450 -8.579 20.369 1.00 53.28 93 VAL A N 1
ATOM 759 C CA . VAL A 1 93 ? 12.953 -9.935 20.094 1.00 53.28 93 VAL A CA 1
ATOM 760 C C . VAL A 1 93 ? 12.434 -10.531 21.405 1.00 53.28 93 VAL A C 1
ATOM 762 O O . VAL A 1 93 ? 12.780 -11.644 21.806 1.00 53.28 93 VAL A O 1
ATOM 765 N N . SER A 1 94 ? 11.636 -9.758 22.142 1.00 54.78 94 SER A N 1
ATOM 766 C CA . SER A 1 94 ? 10.863 -10.303 23.242 1.00 54.78 94 SER A CA 1
ATOM 767 C C . SER A 1 94 ? 9.908 -11.318 22.627 1.00 54.78 94 SER A C 1
ATOM 769 O O . SER A 1 94 ? 9.010 -10.984 21.855 1.00 54.78 94 SER A O 1
ATOM 771 N N . LYS A 1 95 ? 10.132 -12.600 22.928 1.00 56.59 95 LYS A N 1
ATOM 772 C CA . LYS A 1 95 ? 9.102 -13.610 22.715 1.00 56.59 95 LYS A CA 1
ATOM 773 C C . LYS A 1 95 ? 7.846 -13.085 23.403 1.00 56.59 95 LYS A C 1
ATOM 775 O O . LYS A 1 95 ? 7.871 -12.865 24.617 1.00 56.59 95 LYS A O 1
ATOM 780 N N . SER A 1 96 ? 6.783 -12.843 22.633 1.00 58.50 96 SER A N 1
ATOM 781 C CA . SER A 1 96 ? 5.460 -12.624 23.218 1.00 58.50 96 SER A CA 1
ATOM 782 C C . SER A 1 96 ? 5.211 -13.744 24.228 1.00 58.50 96 SER A C 1
ATOM 784 O O . SER A 1 96 ? 5.618 -14.874 23.948 1.00 58.50 96 SER A O 1
ATOM 786 N N . PRO A 1 97 ? 4.624 -13.461 25.405 1.00 57.84 97 PRO A N 1
ATOM 787 C CA . PRO A 1 97 ? 4.377 -14.490 26.403 1.00 57.84 97 PRO A CA 1
ATOM 788 C C . PRO A 1 97 ? 3.587 -15.629 25.753 1.00 57.84 97 PRO A C 1
ATOM 790 O O . PRO A 1 97 ? 2.409 -15.477 25.433 1.00 57.84 97 PRO A O 1
ATOM 793 N N . GLU A 1 98 ? 4.270 -16.746 25.494 1.00 61.25 98 GLU A N 1
ATOM 794 C CA . GLU A 1 98 ? 3.703 -17.908 24.821 1.00 61.25 98 GLU A CA 1
ATOM 795 C C . GLU A 1 98 ? 2.549 -18.440 25.684 1.00 61.25 98 GLU A C 1
ATOM 797 O O . GLU A 1 98 ? 2.756 -18.992 26.763 1.00 61.25 98 GLU A O 1
ATOM 802 N N . GLY A 1 99 ? 1.313 -18.264 25.206 1.00 65.75 99 GLY A N 1
ATOM 803 C CA . GLY A 1 99 ? 0.186 -19.116 25.586 1.00 65.75 99 GLY A CA 1
ATOM 804 C C . GLY A 1 99 ? -0.804 -18.606 26.635 1.00 65.75 99 GLY A C 1
ATOM 805 O O . GLY A 1 99 ? -1.746 -19.344 26.918 1.00 65.75 99 GLY A O 1
ATOM 806 N N . PHE A 1 100 ? -0.673 -17.393 27.190 1.00 77.19 100 PHE A N 1
ATOM 807 C CA . PHE A 1 100 ? -1.697 -16.886 28.128 1.00 77.19 100 PHE A CA 1
ATOM 808 C C . PHE A 1 100 ? -2.868 -16.180 27.430 1.00 77.19 100 PHE A C 1
ATOM 810 O O . PHE A 1 100 ? -4.023 -16.404 27.784 1.00 77.19 100 PHE A O 1
ATOM 817 N N . LEU A 1 101 ? -2.586 -15.365 26.410 1.00 84.44 101 LEU A N 1
ATOM 818 C CA . LEU A 1 101 ? -3.601 -14.730 25.568 1.00 84.44 101 LEU A CA 1
ATOM 819 C C . LEU A 1 101 ? -3.517 -15.311 24.161 1.00 84.44 101 LEU A C 1
ATOM 821 O O . LEU A 1 101 ? -2.425 -15.508 23.629 1.00 84.44 101 LEU A O 1
ATOM 825 N N . LYS A 1 102 ? -4.677 -15.596 23.575 1.00 85.94 102 LYS A N 1
ATOM 826 C CA . LYS A 1 102 ? -4.801 -16.030 22.186 1.00 85.94 102 LYS A CA 1
ATOM 827 C C . LYS A 1 102 ? -5.487 -14.930 21.398 1.00 85.94 102 LYS A C 1
ATOM 829 O O . LYS A 1 102 ? -6.435 -14.318 21.888 1.00 85.94 102 LYS A O 1
ATOM 834 N N . GLU A 1 103 ? -4.998 -14.699 20.192 1.00 89.88 103 GLU A N 1
ATOM 835 C CA . GLU A 1 103 ? -5.696 -13.880 19.210 1.00 89.88 103 GLU A CA 1
ATOM 836 C C . GLU A 1 103 ? -7.044 -14.531 18.873 1.00 89.88 103 GLU A C 1
ATOM 838 O O . GLU A 1 103 ? -7.190 -15.755 18.928 1.00 89.88 103 GLU A O 1
ATOM 843 N N . VAL A 1 104 ? -8.034 -13.702 18.553 1.00 94.12 104 VAL A N 1
ATOM 844 C CA . VAL A 1 104 ? -9.350 -14.156 18.098 1.00 94.12 104 VAL A CA 1
ATOM 845 C C . VAL A 1 104 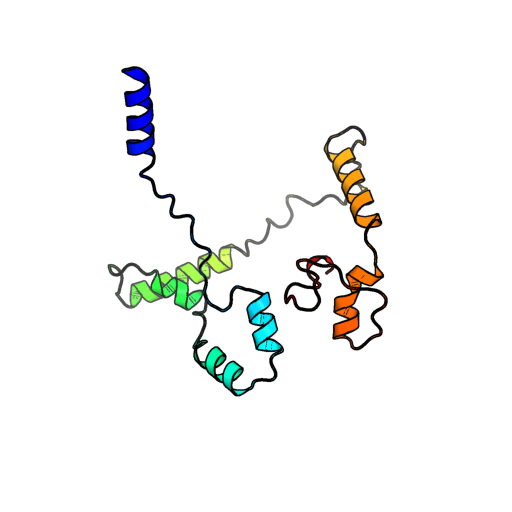? -9.400 -13.970 16.587 1.00 94.12 104 VAL A C 1
ATOM 847 O O . VAL A 1 104 ? -8.987 -12.922 16.087 1.00 94.12 104 VAL A O 1
ATOM 850 N N . ALA A 1 105 ? -9.883 -14.978 15.859 1.00 94.81 105 ALA A N 1
ATOM 851 C CA . ALA A 1 105 ? -10.009 -14.894 14.411 1.00 94.81 105 ALA A CA 1
ATOM 852 C C . ALA A 1 105 ? -10.988 -13.774 14.018 1.00 94.81 105 ALA A C 1
ATOM 854 O O . ALA A 1 105 ? -11.998 -13.553 14.686 1.00 94.81 105 ALA A O 1
ATOM 855 N N . LEU A 1 106 ? -10.705 -13.066 12.919 1.00 95.75 106 LEU A N 1
ATOM 856 C CA . LEU A 1 106 ? -11.548 -11.947 12.474 1.00 95.75 106 LEU A CA 1
ATOM 857 C C . LEU A 1 106 ? -12.982 -12.388 12.139 1.00 95.75 106 LEU A C 1
ATOM 859 O O . LEU A 1 106 ? -13.919 -11.626 12.349 1.00 95.75 106 LEU A O 1
ATOM 863 N N . GLU A 1 107 ? -13.162 -13.617 11.654 1.00 96.81 107 GLU A N 1
ATOM 864 C CA . GLU A 1 107 ? -14.475 -14.212 11.368 1.00 96.81 107 GLU A CA 1
ATOM 865 C C . GLU A 1 107 ? -15.345 -14.438 12.615 1.00 96.81 107 GLU A C 1
ATOM 867 O O . GLU A 1 107 ? -16.572 -14.398 12.512 1.00 96.81 107 GLU A O 1
ATOM 872 N N . ASP A 1 108 ? -14.727 -14.573 13.792 1.00 97.38 108 ASP A N 1
ATOM 873 C CA . ASP A 1 108 ? -15.417 -14.722 15.078 1.00 97.38 108 ASP A CA 1
ATOM 874 C C . ASP A 1 108 ? -15.790 -13.367 15.712 1.00 97.38 108 ASP A C 1
ATOM 876 O O . ASP A 1 108 ? -16.475 -13.319 16.738 1.00 97.38 108 ASP A O 1
ATOM 880 N N . VAL A 1 109 ? -15.359 -12.245 15.118 1.00 96.75 109 VAL A N 1
ATOM 881 C CA . VAL A 1 109 ? -15.579 -10.893 15.648 1.00 96.75 109 VAL A CA 1
ATOM 882 C C . VAL A 1 109 ? -16.356 -10.048 14.648 1.00 96.75 109 VAL A C 1
ATOM 884 O O . VAL A 1 109 ? -15.834 -9.567 13.645 1.00 96.75 109 VAL A O 1
ATOM 887 N N . LYS A 1 110 ? -17.623 -9.777 14.964 1.00 97.25 110 LYS A N 1
ATOM 888 C CA . LYS A 1 110 ? -18.460 -8.878 14.167 1.00 97.25 110 LYS A CA 1
ATOM 889 C C . LYS A 1 110 ? -18.534 -7.497 14.804 1.00 97.25 110 LYS A C 1
ATOM 891 O O . LYS A 1 110 ? -19.085 -7.341 15.891 1.00 97.25 110 LYS A O 1
ATOM 896 N N . LEU A 1 111 ? -18.023 -6.491 14.096 1.00 97.44 111 LEU A N 1
ATOM 897 C CA . LEU A 1 111 ? -18.190 -5.096 14.489 1.00 97.44 111 LEU A CA 1
ATOM 898 C C . LEU A 1 111 ? -19.647 -4.661 14.299 1.00 97.44 111 LEU A C 1
ATOM 900 O O . LEU A 1 111 ? -20.292 -4.996 13.301 1.00 97.44 111 LEU A O 1
ATOM 904 N N . ASP A 1 112 ? -20.158 -3.887 15.253 1.00 97.94 112 ASP A N 1
ATOM 905 C CA . ASP A 1 112 ? -21.448 -3.222 15.105 1.00 97.94 112 ASP A CA 1
ATOM 906 C C . ASP A 1 112 ? -21.343 -2.149 14.011 1.00 97.94 112 ASP A C 1
ATOM 908 O O . ASP A 1 112 ? -20.441 -1.305 14.038 1.00 97.94 112 ASP A O 1
ATOM 912 N N . LYS A 1 113 ? -22.270 -2.185 13.051 1.00 96.44 113 LYS A N 1
ATOM 913 C CA . LYS A 1 113 ? -22.301 -1.304 11.876 1.00 96.44 113 LYS A CA 1
ATOM 914 C C . LYS A 1 113 ? -22.468 0.163 12.261 1.00 96.44 113 LYS A C 1
ATOM 916 O O . LYS A 1 113 ? -21.892 1.028 11.605 1.00 96.44 113 LYS A O 1
ATOM 921 N N . ASP A 1 114 ? -23.198 0.429 13.342 1.00 96.75 114 ASP A N 1
ATOM 922 C CA . ASP A 1 114 ? -23.485 1.792 13.793 1.00 96.75 114 ASP A CA 1
ATOM 923 C C . ASP A 1 114 ? -22.373 2.353 14.698 1.00 96.75 114 ASP A C 1
ATOM 925 O O . ASP A 1 114 ? -22.344 3.549 15.015 1.00 96.75 114 ASP A O 1
ATOM 929 N N . SER A 1 115 ? -21.397 1.519 15.074 1.00 98.31 115 SER A N 1
ATOM 930 C CA . SER A 1 115 ? -20.219 1.949 15.827 1.00 98.31 115 SER A CA 1
ATOM 931 C C . SER A 1 115 ? -19.238 2.755 14.966 1.00 98.31 115 SER A C 1
ATOM 933 O O . SER A 1 115 ? -19.236 2.696 13.734 1.00 98.31 115 SER A O 1
ATOM 935 N N . ILE A 1 116 ? -18.333 3.490 15.621 1.00 98.50 116 ILE A N 1
ATOM 936 C CA . ILE A 1 116 ? -17.237 4.193 14.933 1.00 98.50 116 ILE A CA 1
ATOM 937 C C . ILE A 1 116 ? -16.339 3.224 14.146 1.00 98.50 116 ILE A C 1
ATOM 939 O O . ILE A 1 116 ? -15.863 3.569 13.067 1.00 98.50 116 ILE A O 1
ATOM 943 N N . HIS A 1 117 ? -16.145 2.005 14.659 1.00 98.31 117 HIS A N 1
ATOM 944 C CA . HIS A 1 117 ? -15.281 0.999 14.047 1.00 98.31 117 HIS A CA 1
ATOM 945 C C . HIS A 1 117 ? -15.955 0.335 12.845 1.00 98.31 117 HIS A C 1
ATOM 947 O O . HIS A 1 117 ? -15.294 0.126 11.833 1.00 98.31 117 HIS A O 1
ATOM 953 N N . GLY A 1 118 ? -17.266 0.080 12.915 1.00 98.19 118 GLY A N 1
ATOM 954 C CA . GLY A 1 118 ? -18.044 -0.422 11.780 1.00 98.19 118 GLY A CA 1
ATOM 955 C C . GLY A 1 118 ? -18.044 0.558 10.606 1.00 98.19 118 GLY A C 1
ATOM 956 O O . GLY A 1 118 ? -17.782 0.164 9.471 1.00 98.19 118 GLY A O 1
ATOM 957 N N . ARG A 1 119 ? -18.222 1.859 10.881 1.00 98.38 119 ARG A N 1
ATOM 958 C CA . ARG A 1 119 ? -18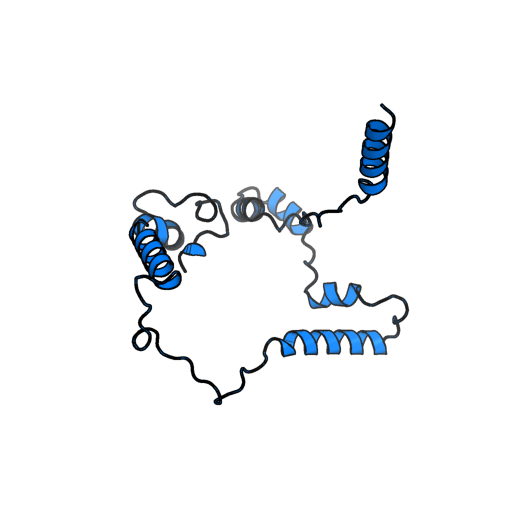.086 2.902 9.850 1.00 98.38 119 ARG A CA 1
ATOM 959 C C . ARG A 1 119 ? -16.680 2.948 9.251 1.00 98.38 119 ARG A C 1
ATOM 961 O O . ARG A 1 119 ? -16.552 2.966 8.033 1.00 98.38 119 ARG A O 1
ATOM 968 N N . ALA A 1 120 ? -15.636 2.917 10.082 1.00 98.38 120 ALA A N 1
ATOM 969 C CA . ALA A 1 120 ? -14.251 2.915 9.603 1.00 98.38 120 ALA A CA 1
ATOM 970 C C . ALA A 1 120 ? -13.929 1.679 8.743 1.00 98.38 120 ALA A C 1
ATOM 972 O O . ALA A 1 120 ? -13.287 1.809 7.703 1.00 98.38 120 ALA A O 1
ATOM 973 N N . GLN A 1 121 ? -14.417 0.497 9.137 1.00 98.06 121 GLN A N 1
ATOM 974 C CA . GLN A 1 121 ? -14.281 -0.732 8.355 1.00 98.06 121 GLN A CA 1
ATOM 975 C C . GLN A 1 121 ? -14.937 -0.589 6.978 1.00 98.06 121 GLN A C 1
ATOM 977 O O . GLN A 1 121 ? -14.314 -0.928 5.974 1.00 98.06 121 GLN A O 1
ATOM 982 N N . GLN A 1 122 ? -16.166 -0.063 6.924 1.00 98.06 122 GLN A N 1
ATOM 983 C CA . GLN A 1 122 ? -16.894 0.131 5.670 1.00 98.06 122 GLN A CA 1
ATOM 984 C C . GLN A 1 122 ? -16.193 1.142 4.754 1.00 98.06 122 GLN A C 1
ATOM 986 O O . GLN A 1 122 ? -15.992 0.861 3.576 1.00 98.06 122 GLN A O 1
ATOM 991 N N . THR A 1 123 ? -15.748 2.281 5.292 1.00 98.19 123 THR A N 1
ATOM 992 C CA . THR A 1 123 ? -14.987 3.276 4.523 1.00 98.19 123 THR A CA 1
ATOM 993 C C . THR A 1 123 ? -13.683 2.696 3.977 1.00 98.19 123 THR A C 1
ATOM 995 O O . THR A 1 123 ? -13.342 2.931 2.820 1.00 98.19 123 THR A O 1
ATOM 998 N N . ASN A 1 124 ? -12.959 1.910 4.779 1.00 97.88 124 ASN A N 1
ATOM 999 C CA . ASN A 1 124 ? -11.732 1.262 4.324 1.00 97.88 124 ASN A CA 1
ATOM 1000 C C . ASN A 1 124 ? -12.009 0.220 3.229 1.00 97.88 124 ASN A C 1
ATOM 1002 O O . ASN A 1 124 ? -11.282 0.163 2.243 1.00 97.88 124 ASN A O 1
ATOM 1006 N N . LEU A 1 125 ? -13.082 -0.567 3.361 1.00 97.75 125 LEU A N 1
ATOM 1007 C CA . LEU A 1 125 ? -13.506 -1.517 2.330 1.00 97.75 125 LEU A CA 1
ATOM 1008 C C . LEU A 1 125 ? -13.808 -0.808 1.005 1.00 97.75 125 LEU A C 1
ATOM 1010 O O . LEU A 1 125 ? -13.324 -1.230 -0.042 1.00 97.75 125 LEU A O 1
ATOM 1014 N N . GLU A 1 126 ? -14.574 0.280 1.049 1.00 98.38 126 GLU A N 1
ATOM 1015 C CA . GLU A 1 126 ? -14.887 1.081 -0.136 1.00 98.38 126 GLU A CA 1
ATOM 1016 C C . GLU A 1 126 ? -13.620 1.651 -0.777 1.00 98.38 126 GLU A C 1
ATOM 1018 O O . GLU A 1 126 ? -13.462 1.558 -1.991 1.00 98.38 126 GLU A O 1
ATOM 1023 N N . TYR A 1 127 ? -12.687 2.175 0.025 1.00 97.31 127 TYR A N 1
ATOM 1024 C CA . TYR A 1 127 ? -11.392 2.654 -0.462 1.00 97.31 127 TYR A CA 1
ATOM 1025 C C . TYR A 1 127 ? -10.603 1.562 -1.186 1.00 97.31 127 TYR A C 1
ATOM 1027 O O . TYR A 1 127 ? -10.141 1.788 -2.301 1.00 97.31 127 TYR A O 1
ATOM 1035 N N . LEU A 1 128 ? -10.495 0.369 -0.597 1.00 95.88 128 LEU A N 1
ATOM 1036 C CA . LEU A 1 128 ? -9.775 -0.751 -1.206 1.00 95.88 128 LEU A CA 1
ATOM 1037 C C . LEU A 1 128 ? -10.404 -1.185 -2.536 1.00 95.88 128 LEU A C 1
ATOM 1039 O O . LEU A 1 128 ? -9.684 -1.461 -3.491 1.00 95.88 128 LEU A O 1
ATOM 1043 N N . LEU A 1 129 ? -11.737 -1.199 -2.618 1.00 96.69 129 LEU A N 1
ATOM 1044 C CA . LEU A 1 129 ? -12.466 -1.566 -3.835 1.00 96.69 129 LEU A 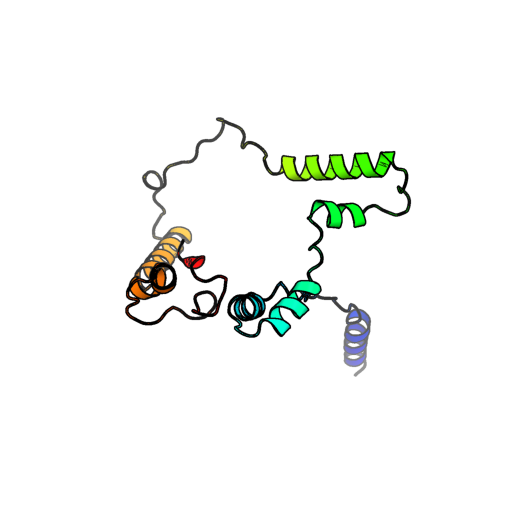CA 1
ATOM 1045 C C . LEU A 1 129 ? -12.429 -0.484 -4.926 1.00 96.69 129 LEU A C 1
ATOM 1047 O O . LEU A 1 129 ? -12.699 -0.787 -6.085 1.00 96.69 129 LEU A O 1
ATOM 1051 N N . MET A 1 130 ? -12.093 0.763 -4.582 1.00 96.19 130 MET A N 1
ATOM 1052 C CA . MET A 1 130 ? -11.886 1.839 -5.557 1.00 96.19 130 MET A CA 1
ATOM 1053 C C . MET A 1 130 ? -10.535 1.745 -6.286 1.00 96.19 130 MET A C 1
ATOM 1055 O O . MET A 1 130 ? -10.346 2.420 -7.300 1.00 96.19 130 MET A O 1
ATOM 1059 N N . LEU A 1 131 ? -9.581 0.958 -5.780 1.00 94.62 131 LEU A N 1
ATOM 1060 C CA . LEU A 1 131 ? -8.243 0.862 -6.360 1.00 94.62 131 LEU A CA 1
ATOM 1061 C C . LEU A 1 131 ? -8.235 -0.013 -7.622 1.00 94.62 131 LEU A C 1
ATOM 1063 O O . LEU A 1 131 ? -8.788 -1.109 -7.656 1.00 94.62 131 LEU A O 1
ATOM 1067 N N . ASP A 1 132 ? -7.547 0.463 -8.658 1.00 95.19 132 ASP A N 1
ATOM 1068 C CA . ASP A 1 132 ? -7.359 -0.255 -9.914 1.00 95.19 132 ASP A CA 1
ATOM 1069 C C . ASP A 1 132 ? -6.212 -1.261 -9.769 1.00 95.19 132 ASP A C 1
ATOM 1071 O O . ASP A 1 132 ? -5.037 -0.893 -9.647 1.00 95.19 132 ASP A O 1
ATOM 1075 N N . VAL A 1 133 ? -6.568 -2.544 -9.812 1.00 93.62 133 VAL A N 1
ATOM 1076 C CA . VAL A 1 133 ? -5.639 -3.663 -9.639 1.00 93.62 133 VAL A CA 1
ATOM 1077 C C . VAL A 1 133 ? -4.506 -3.628 -10.663 1.00 93.62 133 VAL A C 1
ATOM 1079 O O . VAL A 1 133 ? -3.365 -3.897 -10.289 1.00 93.62 133 VAL A O 1
ATOM 1082 N N . ASP A 1 134 ? -4.764 -3.255 -11.922 1.00 95.31 134 ASP A N 1
ATOM 1083 C CA . ASP A 1 134 ? -3.726 -3.239 -12.958 1.00 95.31 134 ASP A CA 1
ATOM 1084 C C . ASP A 1 134 ? -2.653 -2.185 -12.676 1.00 95.31 134 ASP A C 1
ATOM 1086 O O . ASP A 1 134 ? -1.469 -2.414 -12.950 1.00 95.31 134 ASP A O 1
ATOM 1090 N N . ARG A 1 135 ? -3.057 -1.065 -12.069 1.00 95.12 135 ARG A N 1
ATOM 1091 C CA . ARG A 1 135 ? -2.157 0.012 -11.645 1.00 95.12 135 ARG A CA 1
ATOM 1092 C C . ARG A 1 135 ? -1.386 -0.347 -10.380 1.00 95.12 135 ARG A C 1
ATOM 1094 O O . ARG A 1 135 ? -0.210 -0.000 -10.293 1.00 95.12 135 ARG A O 1
ATOM 1101 N N . LEU A 1 136 ? -2.008 -1.059 -9.433 1.00 93.38 136 LEU A N 1
ATOM 1102 C CA . LEU A 1 136 ? -1.345 -1.536 -8.210 1.00 93.38 136 LEU A CA 1
ATOM 1103 C C . LEU A 1 136 ? -0.187 -2.485 -8.542 1.00 93.38 136 LEU A C 1
ATOM 1105 O O . LEU A 1 136 ? 0.934 -2.307 -8.075 1.00 93.38 136 LEU A O 1
ATOM 1109 N N . ILE A 1 137 ? -0.416 -3.467 -9.414 1.00 94.25 137 ILE A N 1
ATOM 1110 C CA . ILE A 1 137 ? 0.611 -4.472 -9.739 1.00 94.25 137 ILE A CA 1
ATOM 1111 C C . ILE A 1 137 ? 1.558 -4.045 -10.868 1.00 94.25 137 ILE A C 1
ATOM 1113 O O . ILE A 1 137 ? 2.385 -4.842 -11.327 1.00 94.25 137 ILE A O 1
ATOM 1117 N N . TRP A 1 138 ? 1.461 -2.794 -11.327 1.00 95.31 138 TRP A N 1
ATOM 1118 C CA . TRP A 1 138 ? 2.243 -2.267 -12.444 1.00 95.31 138 TRP A CA 1
ATOM 1119 C C . TRP A 1 138 ? 3.754 -2.433 -12.216 1.00 95.31 138 TRP A C 1
ATOM 1121 O O . TRP A 1 138 ? 4.456 -2.962 -13.081 1.00 95.31 138 TRP A O 1
ATOM 1131 N N . SER A 1 139 ? 4.248 -2.066 -11.028 1.00 93.56 139 SER A N 1
ATOM 1132 C CA . SER A 1 139 ? 5.677 -2.125 -10.676 1.00 93.56 139 SER A CA 1
ATOM 1133 C C . SER A 1 139 ? 6.222 -3.555 -10.644 1.00 93.56 139 SER A C 1
ATOM 1135 O O . SER A 1 139 ? 7.341 -3.805 -11.105 1.00 93.56 139 SER A O 1
ATOM 1137 N N . PHE A 1 140 ? 5.415 -4.512 -10.181 1.00 94.06 140 PHE A N 1
ATOM 1138 C CA . PHE A 1 140 ? 5.771 -5.933 -10.165 1.00 94.06 140 PHE A CA 1
ATOM 1139 C C . PHE A 1 140 ? 5.882 -6.489 -11.584 1.00 94.06 140 PHE A C 1
ATOM 1141 O O . PHE A 1 140 ? 6.892 -7.098 -11.936 1.00 94.06 140 PHE A O 1
ATOM 1148 N N . ARG A 1 141 ? 4.888 -6.207 -12.438 1.00 95.31 141 ARG A N 1
ATOM 1149 C CA . ARG A 1 141 ? 4.908 -6.607 -13.853 1.00 95.31 141 ARG A CA 1
ATOM 1150 C C . ARG A 1 141 ? 6.101 -6.002 -14.589 1.00 95.31 141 ARG A C 1
ATOM 1152 O O . ARG A 1 141 ? 6.799 -6.724 -15.298 1.00 95.31 141 ARG A O 1
ATOM 1159 N N . LYS A 1 142 ? 6.377 -4.709 -14.375 1.00 93.31 142 LYS A N 1
ATOM 1160 C CA . LYS A 1 142 ? 7.513 -4.013 -14.992 1.00 93.31 142 LYS A CA 1
ATOM 1161 C C . LYS A 1 142 ? 8.841 -4.669 -14.622 1.00 93.31 142 LYS A C 1
ATOM 1163 O O . LYS A 1 142 ? 9.668 -4.906 -15.498 1.00 93.31 142 LYS A O 1
ATOM 1168 N N . THR A 1 143 ? 9.018 -4.982 -13.341 1.00 91.94 143 THR A N 1
ATOM 1169 C CA . THR A 1 143 ? 10.237 -5.612 -12.813 1.00 91.94 143 THR A CA 1
ATOM 1170 C C . THR A 1 143 ? 10.403 -7.044 -13.323 1.00 91.94 143 THR A C 1
ATOM 1172 O O . THR A 1 143 ? 11.515 -7.458 -13.633 1.00 91.94 143 THR A O 1
ATOM 1175 N N . ALA A 1 144 ? 9.302 -7.778 -13.498 1.00 95.31 144 ALA A N 1
ATOM 1176 C CA . ALA A 1 144 ? 9.298 -9.119 -14.080 1.00 95.31 144 ALA A CA 1
ATOM 1177 C C . ALA A 1 144 ? 9.451 -9.141 -15.617 1.00 95.31 144 ALA A C 1
ATOM 1179 O O . ALA A 1 144 ? 9.442 -10.216 -16.213 1.00 95.31 144 ALA A O 1
ATOM 1180 N N . GLY A 1 145 ? 9.556 -7.983 -16.280 1.00 95.69 145 GLY A N 1
ATOM 1181 C CA . GLY A 1 145 ? 9.625 -7.900 -17.742 1.00 95.69 145 GLY A CA 1
ATOM 1182 C C . GLY A 1 145 ? 8.315 -8.261 -18.457 1.00 95.69 145 GLY A C 1
ATOM 1183 O O . GLY A 1 145 ? 8.337 -8.606 -19.636 1.00 95.69 145 GLY A O 1
ATOM 1184 N N . LEU A 1 146 ? 7.176 -8.196 -17.761 1.00 96.75 146 LEU A N 1
ATOM 1185 C CA . LEU A 1 146 ? 5.849 -8.495 -18.303 1.00 96.75 146 LEU A CA 1
ATOM 1186 C C . LEU A 1 146 ? 5.176 -7.243 -18.889 1.00 96.75 146 LEU A C 1
ATOM 1188 O O . LEU A 1 146 ? 5.578 -6.109 -18.621 1.00 96.75 146 LEU A O 1
ATOM 1192 N N . SER A 1 147 ? 4.106 -7.442 -19.666 1.00 96.06 147 SER A N 1
ATOM 1193 C CA . SER A 1 147 ? 3.266 -6.343 -20.155 1.00 96.06 147 SER A CA 1
ATOM 1194 C C . SER A 1 147 ? 2.627 -5.586 -18.991 1.00 96.06 147 SER A C 1
ATOM 1196 O O . SER A 1 147 ? 2.003 -6.195 -18.121 1.00 96.06 147 SER A O 1
ATOM 1198 N N . THR A 1 148 ? 2.727 -4.260 -19.007 1.00 95.25 148 THR A N 1
ATOM 1199 C CA . THR A 1 148 ? 2.186 -3.375 -17.970 1.00 95.25 148 THR A CA 1
ATOM 1200 C C . THR A 1 148 ? 1.009 -2.564 -18.529 1.00 95.25 148 THR A C 1
ATOM 1202 O O . THR A 1 148 ? 1.243 -1.483 -19.077 1.00 95.25 148 THR A O 1
ATOM 1205 N N . PRO A 1 149 ? -0.238 -3.072 -18.472 1.00 93.12 149 PRO A N 1
ATOM 1206 C CA . PRO A 1 149 ? -1.408 -2.301 -18.887 1.00 93.12 149 PRO A CA 1
ATOM 1207 C C . PRO A 1 149 ? -1.604 -1.079 -17.976 1.00 93.12 149 PRO A C 1
ATOM 1209 O O . PRO A 1 149 ? -1.308 -1.127 -16.782 1.00 93.12 149 PRO A O 1
ATOM 1212 N N . GLY A 1 150 ? -2.099 0.020 -18.548 1.00 89.81 150 GLY A N 1
ATOM 1213 C CA . GLY A 1 150 ? -2.353 1.261 -17.814 1.00 89.81 150 GLY A CA 1
ATOM 1214 C C . GLY A 1 150 ? -1.088 2.017 -17.387 1.00 89.81 150 GLY A C 1
ATOM 1215 O O . GLY A 1 150 ? 0.002 1.834 -17.933 1.00 89.81 150 GLY A O 1
ATOM 1216 N N . THR A 1 151 ? -1.253 2.914 -16.416 1.00 94.12 151 THR A N 1
ATOM 1217 C CA . THR A 1 151 ? -0.176 3.731 -15.842 1.00 94.12 151 THR A CA 1
ATOM 1218 C C . THR A 1 151 ? -0.038 3.450 -14.348 1.00 94.12 151 THR A C 1
ATOM 1220 O O . THR A 1 151 ? -1.050 3.225 -13.679 1.00 94.12 151 THR A O 1
ATOM 1223 N N . PRO A 1 152 ? 1.183 3.478 -13.787 1.00 94.56 152 PRO A N 1
ATOM 1224 C CA . PRO A 1 152 ? 1.361 3.285 -12.354 1.00 94.56 152 PRO A CA 1
ATOM 1225 C C . PRO A 1 152 ? 0.621 4.368 -11.561 1.00 94.56 152 PRO A C 1
ATOM 1227 O O . PRO A 1 152 ? 0.250 5.431 -12.083 1.00 94.56 152 PRO A O 1
ATOM 1230 N N . TYR A 1 153 ? 0.381 4.103 -10.281 1.00 94.31 153 TYR A N 1
ATOM 1231 C CA . TYR A 1 153 ? 0.005 5.173 -9.365 1.00 94.31 153 TYR A CA 1
ATOM 1232 C C . TYR A 1 153 ? 1.162 6.172 -9.197 1.00 94.31 153 TYR A C 1
ATOM 1234 O O . TYR A 1 153 ? 2.315 5.887 -9.508 1.00 94.31 153 TYR A O 1
ATOM 1242 N N . GLY A 1 154 ? 0.832 7.399 -8.791 1.00 92.19 154 GLY A N 1
ATOM 1243 C CA . GLY A 1 154 ? 1.827 8.437 -8.521 1.00 92.19 154 GLY A CA 1
ATOM 1244 C C . GLY A 1 154 ? 2.393 8.337 -7.104 1.00 92.19 154 GLY A C 1
ATOM 1245 O O . GLY A 1 154 ? 2.282 7.308 -6.439 1.00 92.19 154 GLY A O 1
ATOM 1246 N N . GLY A 1 155 ? 2.953 9.443 -6.610 1.00 90.00 155 GLY A N 1
ATOM 1247 C CA . GLY A 1 155 ? 3.485 9.502 -5.249 1.00 90.00 155 GLY A CA 1
ATOM 1248 C C . GLY A 1 155 ? 4.564 8.443 -5.034 1.00 90.00 155 GLY A C 1
ATOM 1249 O O . GLY A 1 155 ? 5.478 8.326 -5.846 1.00 90.00 155 GLY A O 1
ATOM 1250 N N . TRP A 1 156 ? 4.446 7.662 -3.959 1.00 90.06 156 TRP A N 1
ATOM 1251 C CA . TRP A 1 156 ? 5.417 6.614 -3.624 1.00 90.06 156 TRP A CA 1
ATOM 1252 C C . TRP A 1 156 ? 5.372 5.391 -4.552 1.00 90.06 156 TRP A C 1
ATOM 1254 O O . TRP A 1 156 ? 6.339 4.640 -4.593 1.00 90.06 156 TRP A O 1
ATOM 1264 N N . GLU A 1 157 ? 4.309 5.237 -5.347 1.00 91.62 157 GLU A N 1
ATOM 1265 C CA . GLU A 1 157 ? 4.152 4.164 -6.341 1.00 91.62 157 GLU A CA 1
ATOM 1266 C C . GLU A 1 157 ? 4.632 4.562 -7.747 1.00 91.62 157 GLU A C 1
ATOM 1268 O O . GLU A 1 157 ? 4.507 3.792 -8.702 1.00 91.62 157 GLU A O 1
ATOM 1273 N N . GLY A 1 158 ? 5.200 5.766 -7.885 1.00 92.31 158 GLY A N 1
ATOM 1274 C CA . GLY A 1 158 ? 5.734 6.246 -9.153 1.00 92.31 158 GLY A CA 1
ATOM 1275 C C . GLY A 1 158 ? 6.835 5.328 -9.712 1.00 92.31 158 GLY A C 1
ATOM 1276 O O . GLY A 1 158 ? 7.599 4.733 -8.950 1.00 92.31 158 GLY A O 1
ATOM 1277 N N . PRO A 1 159 ? 6.980 5.241 -11.048 1.00 89.62 159 PRO A N 1
ATOM 1278 C CA . PRO A 1 159 ? 7.935 4.330 -11.683 1.00 89.62 159 PRO A CA 1
ATOM 1279 C C . PRO A 1 159 ? 9.389 4.651 -11.316 1.00 89.62 159 PRO A C 1
ATOM 1281 O O . PRO A 1 159 ? 10.210 3.743 -11.212 1.00 89.62 159 PRO A O 1
ATOM 1284 N N . GLU A 1 160 ? 9.674 5.928 -11.053 1.00 86.94 160 GLU A N 1
ATOM 1285 C CA . GLU A 1 160 ? 10.996 6.431 -10.677 1.00 86.94 160 GLU A CA 1
ATOM 1286 C C . GLU A 1 160 ? 11.225 6.459 -9.151 1.00 86.94 160 GLU A C 1
ATOM 1288 O O . GLU A 1 160 ? 12.144 7.115 -8.666 1.00 86.94 160 GLU A O 1
ATOM 1293 N N . VAL A 1 161 ? 10.363 5.808 -8.360 1.00 85.50 161 VAL A N 1
ATOM 1294 C CA . VAL A 1 161 ? 10.437 5.828 -6.891 1.00 85.50 161 VAL A CA 1
ATOM 1295 C C . VAL A 1 161 ? 10.856 4.461 -6.362 1.00 85.50 161 VAL A C 1
ATOM 1297 O O . VAL A 1 161 ? 10.299 3.435 -6.741 1.00 85.50 161 VAL A O 1
ATOM 1300 N N . GLU A 1 162 ? 11.857 4.427 -5.481 1.00 83.00 162 GLU A N 1
ATOM 1301 C CA . GLU A 1 162 ? 12.395 3.183 -4.897 1.00 83.00 162 GLU A CA 1
ATOM 1302 C C . GLU A 1 162 ? 11.378 2.452 -3.999 1.00 83.00 162 GLU A C 1
ATOM 1304 O O . GLU A 1 162 ? 11.423 1.232 -3.914 1.00 83.00 162 GLU A O 1
ATOM 1309 N N . LEU A 1 163 ? 10.438 3.180 -3.381 1.00 85.75 163 LEU A N 1
ATOM 1310 C CA . LEU A 1 163 ? 9.392 2.631 -2.500 1.00 85.75 163 LEU A CA 1
ATOM 1311 C C . LEU A 1 163 ? 8.223 1.956 -3.231 1.00 85.75 163 LEU A C 1
ATOM 1313 O O . LEU A 1 163 ? 7.352 1.384 -2.574 1.00 85.75 163 LEU A O 1
ATOM 1317 N N . ARG A 1 164 ? 8.180 2.026 -4.566 1.00 89.56 164 ARG A N 1
ATOM 1318 C CA . ARG A 1 164 ? 7.082 1.454 -5.350 1.00 89.56 164 ARG A CA 1
ATOM 1319 C C . ARG A 1 164 ? 6.913 -0.040 -5.050 1.00 89.56 164 ARG A C 1
ATOM 1321 O O . ARG A 1 164 ? 7.890 -0.784 -4.988 1.00 89.56 164 ARG A O 1
ATOM 1328 N N . GLY A 1 165 ? 5.672 -0.483 -4.904 1.00 88.38 165 GLY A N 1
ATOM 1329 C CA . GLY A 1 165 ? 5.301 -1.844 -4.531 1.00 88.38 165 GLY A CA 1
ATOM 1330 C C . GLY A 1 165 ? 5.067 -2.049 -3.032 1.00 88.38 165 GLY A C 1
ATOM 1331 O O . GLY A 1 165 ? 4.367 -2.997 -2.690 1.00 88.38 165 GLY A O 1
ATOM 1332 N N . HIS A 1 166 ? 5.560 -1.169 -2.150 1.00 88.50 166 HIS A N 1
ATOM 1333 C CA . HIS A 1 166 ? 5.350 -1.289 -0.697 1.00 88.50 166 HIS A CA 1
ATOM 1334 C C . HIS A 1 166 ? 3.882 -1.085 -0.300 1.00 88.50 166 HIS A C 1
ATOM 1336 O O . HIS A 1 166 ? 3.420 -1.633 0.695 1.00 88.50 166 HIS A O 1
ATOM 1342 N N . PHE A 1 167 ? 3.120 -0.269 -1.030 1.00 89.25 167 PHE A N 1
ATOM 1343 C CA . PHE A 1 167 ? 1.699 -0.118 -0.716 1.00 89.25 167 PHE A CA 1
ATOM 1344 C C . PHE A 1 167 ? 0.905 -1.408 -0.989 1.00 89.25 167 PHE A C 1
ATOM 1346 O O . PHE A 1 167 ? -0.129 -1.642 -0.370 1.00 89.25 167 PHE A O 1
ATOM 1353 N N . VAL A 1 168 ? 1.379 -2.227 -1.930 1.00 87.56 168 VAL A N 1
ATOM 1354 C CA . VAL A 1 168 ? 0.647 -3.381 -2.464 1.00 87.56 168 VAL A CA 1
ATOM 1355 C C . VAL A 1 168 ? 1.067 -4.702 -1.822 1.00 87.56 168 VAL A C 1
ATOM 1357 O O . VAL A 1 168 ? 0.218 -5.581 -1.687 1.00 87.56 168 VAL A O 1
ATOM 1360 N N . GLY A 1 169 ? 2.352 -4.863 -1.485 1.00 79.50 169 GLY A N 1
ATOM 1361 C CA . GLY A 1 169 ? 2.924 -6.087 -0.907 1.00 79.50 169 GLY A CA 1
ATOM 1362 C C . GLY A 1 169 ? 3.329 -5.914 0.544 1.00 79.50 169 GLY A C 1
ATOM 1363 O O . GLY A 1 169 ? 3.055 -6.854 1.321 1.00 79.50 169 GLY A O 1
#

Secondary structure (DSSP, 8-state):
-HHHHHHHHHHHHHTT-----------TTS-HHHHHHHHH---HHHHHHHHHT-S-PPPHHHHHHTTS-GGG-SHHHHHHHHHHHHHHHHHTS----TTSS-PPPGGG-PPPTTSHHHHHHHHHHHHHHHS-HHHHTHHHHHHTT----S---SGGGSTT-TTTTTTT-